Protein AF-A0A819YX56-F1 (afdb_monomer_lite)

Structure (mmCIF, N/CA/C/O backbone):
data_AF-A0A819YX56-F1
#
_entry.id   AF-A0A819YX56-F1
#
loop_
_atom_site.group_PDB
_atom_site.id
_atom_site.type_symbol
_atom_site.label_atom_id
_atom_site.label_alt_id
_atom_site.label_comp_id
_atom_site.label_asym_id
_atom_site.label_entity_id
_atom_site.label_seq_id
_atom_site.pdbx_PDB_ins_code
_atom_site.Cartn_x
_atom_site.Cartn_y
_atom_site.Cartn_z
_atom_site.occupancy
_atom_site.B_iso_or_equiv
_atom_site.auth_seq_id
_atom_site.auth_comp_id
_atom_site.auth_asym_id
_atom_site.auth_atom_id
_atom_site.pdbx_PDB_model_num
ATOM 1 N N . MET A 1 1 ? 33.544 -3.268 -7.991 1.00 53.06 1 MET A N 1
ATOM 2 C CA . MET A 1 1 ? 34.161 -1.956 -7.719 1.00 53.06 1 MET A CA 1
ATOM 3 C C . MET A 1 1 ? 33.112 -0.906 -8.062 1.00 53.06 1 MET A C 1
ATOM 5 O O . MET A 1 1 ? 32.579 -0.983 -9.159 1.00 53.06 1 MET A O 1
ATOM 9 N N . PRO A 1 2 ? 32.737 0.001 -7.146 1.00 63.81 2 PRO A N 1
ATOM 10 C CA . PRO A 1 2 ? 31.622 0.946 -7.336 1.00 63.81 2 PRO A CA 1
ATOM 11 C C . PRO A 1 2 ? 31.735 1.817 -8.598 1.00 63.81 2 PRO A C 1
ATOM 13 O O . PRO A 1 2 ? 30.728 2.205 -9.172 1.00 63.81 2 PRO A O 1
ATOM 16 N N . HIS A 1 3 ? 32.962 2.059 -9.058 1.00 61.06 3 HIS A N 1
ATOM 17 C CA . HIS A 1 3 ? 33.250 2.913 -10.207 1.00 61.06 3 HIS A CA 1
ATOM 18 C C . HIS A 1 3 ? 32.847 2.307 -11.563 1.00 61.06 3 HIS A C 1
ATOM 20 O O . HIS A 1 3 ? 32.514 3.035 -12.494 1.00 61.06 3 HIS A O 1
ATOM 26 N N . ASP A 1 4 ? 32.836 0.976 -11.674 1.00 61.38 4 ASP A N 1
ATOM 27 C CA . ASP A 1 4 ? 32.387 0.294 -12.894 1.00 61.38 4 ASP A CA 1
ATOM 28 C C . ASP A 1 4 ? 30.856 0.380 -13.023 1.00 61.38 4 ASP A C 1
ATOM 30 O O . ASP A 1 4 ? 30.338 0.622 -14.108 1.00 61.38 4 ASP A O 1
ATOM 34 N N . LEU A 1 5 ? 30.140 0.311 -11.891 1.00 60.28 5 LEU A N 1
ATOM 35 C CA . LEU A 1 5 ? 28.686 0.514 -11.822 1.00 60.28 5 LEU A CA 1
ATOM 36 C C . LEU A 1 5 ? 28.284 1.962 -12.151 1.00 60.28 5 LEU A C 1
ATOM 38 O O . LEU A 1 5 ? 27.252 2.182 -12.776 1.00 60.28 5 LEU A O 1
ATOM 42 N N . GLU A 1 6 ? 29.093 2.953 -11.761 1.00 59.72 6 GLU A N 1
ATOM 43 C CA . GLU A 1 6 ? 28.846 4.363 -12.101 1.00 59.72 6 GLU A CA 1
ATOM 44 C C . GLU A 1 6 ? 28.942 4.639 -13.607 1.00 59.72 6 GLU A C 1
ATOM 46 O O . GLU A 1 6 ? 28.214 5.489 -14.121 1.00 59.72 6 GLU A O 1
ATOM 51 N N . ASN A 1 7 ? 29.831 3.948 -14.327 1.00 60.75 7 ASN A N 1
ATOM 52 C CA . ASN A 1 7 ? 29.976 4.139 -15.771 1.00 60.75 7 ASN A CA 1
ATOM 53 C C . ASN A 1 7 ? 28.809 3.528 -16.559 1.00 60.75 7 ASN A C 1
ATOM 55 O O . ASN A 1 7 ? 28.353 4.159 -17.512 1.00 60.75 7 ASN A O 1
ATOM 59 N N . ASP A 1 8 ? 28.278 2.383 -16.122 1.00 58.34 8 ASP A N 1
ATOM 60 C CA . ASP A 1 8 ? 27.116 1.724 -16.740 1.00 58.34 8 ASP A CA 1
ATOM 61 C C . ASP A 1 8 ? 25.806 2.516 -16.573 1.00 58.34 8 ASP A C 1
ATOM 63 O O . ASP A 1 8 ? 24.861 2.328 -17.335 1.00 58.34 8 ASP A O 1
ATOM 67 N N . MET A 1 9 ? 25.738 3.432 -15.601 1.00 61.34 9 MET A N 1
ATOM 68 C CA . MET A 1 9 ? 24.550 4.254 -15.330 1.00 61.34 9 MET A CA 1
ATOM 69 C C . MET A 1 9 ? 24.555 5.627 -16.023 1.00 61.34 9 MET A C 1
ATOM 71 O O . MET A 1 9 ? 23.601 6.389 -15.860 1.00 61.34 9 MET A O 1
ATOM 75 N N . LYS A 1 10 ? 25.611 5.983 -16.771 1.00 66.81 10 LYS A N 1
ATOM 76 C CA . LYS A 1 10 ? 25.714 7.298 -17.438 1.00 66.81 10 LYS A CA 1
ATOM 77 C C . LYS A 1 10 ? 24.728 7.478 -18.586 1.00 66.81 10 LYS A C 1
ATOM 79 O O . LYS A 1 10 ? 24.322 8.607 -18.850 1.00 66.81 10 LYS A O 1
ATOM 84 N N . GLU A 1 11 ? 24.341 6.391 -19.243 1.00 67.75 11 GLU A N 1
ATOM 85 C CA . GLU A 1 11 ? 23.351 6.415 -20.313 1.00 67.75 11 GLU A CA 1
ATOM 86 C C . GLU A 1 11 ? 22.246 5.396 -20.034 1.00 67.75 11 GLU A C 1
ATOM 88 O O . GLU A 1 11 ? 22.532 4.285 -19.579 1.00 67.75 11 GLU A O 1
ATOM 93 N N . PRO A 1 12 ? 20.971 5.752 -20.271 1.00 68.75 12 PRO A N 1
ATOM 94 C CA . PRO A 1 12 ? 19.888 4.802 -20.112 1.00 68.75 12 PRO A CA 1
ATOM 95 C C . PRO A 1 12 ? 20.074 3.641 -21.101 1.00 68.75 12 PRO A C 1
ATOM 97 O O . PRO A 1 12 ? 20.469 3.867 -22.249 1.00 68.75 12 PRO A O 1
ATOM 100 N N . PRO A 1 13 ? 19.772 2.398 -20.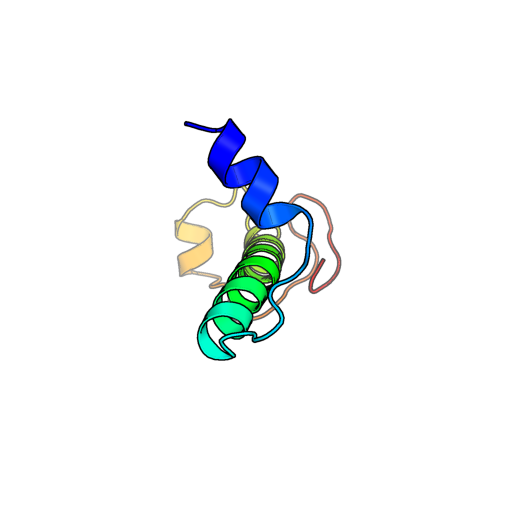692 1.00 72.00 13 PRO A N 1
ATOM 101 C CA . PRO A 1 13 ? 19.870 1.256 -21.584 1.00 72.00 13 PRO A CA 1
ATOM 102 C C . PRO A 1 13 ? 18.974 1.466 -22.810 1.00 72.00 13 PRO A C 1
ATOM 104 O O . PRO A 1 13 ? 17.822 1.885 -22.702 1.00 72.00 13 PRO A O 1
ATOM 107 N N . THR A 1 14 ? 19.507 1.156 -23.991 1.00 76.44 14 THR A N 1
ATOM 108 C CA . THR A 1 14 ? 18.805 1.313 -25.277 1.00 76.44 14 THR A CA 1
ATOM 109 C C . THR A 1 14 ? 17.667 0.309 -25.466 1.00 76.44 14 THR A C 1
ATOM 111 O O . THR A 1 14 ? 16.805 0.500 -26.322 1.00 76.44 14 THR A O 1
ATOM 114 N N . LEU A 1 15 ? 17.654 -0.753 -24.658 1.00 79.25 15 LEU A N 1
ATOM 115 C CA . LEU A 1 15 ? 16.602 -1.756 -24.582 1.00 79.25 15 LEU A CA 1
ATOM 116 C C . LEU A 1 15 ? 16.223 -1.957 -23.118 1.00 79.25 15 LEU A C 1
ATOM 118 O O . LEU A 1 15 ? 17.076 -2.241 -22.278 1.00 79.25 15 LEU A O 1
ATOM 122 N N . ILE A 1 16 ? 14.934 -1.832 -22.826 1.00 85.19 16 ILE A N 1
ATOM 123 C CA . ILE A 1 16 ? 14.376 -2.057 -21.497 1.00 85.19 16 ILE A CA 1
ATOM 124 C C . ILE A 1 16 ? 13.750 -3.457 -21.482 1.00 85.19 16 ILE A C 1
ATOM 126 O O . ILE A 1 16 ? 12.917 -3.770 -22.331 1.00 85.19 16 ILE A O 1
ATOM 130 N N . ASP A 1 17 ? 14.134 -4.313 -20.527 1.00 91.88 17 ASP A N 1
ATOM 131 C CA . ASP A 1 17 ? 13.341 -5.517 -20.236 1.00 91.88 17 ASP A CA 1
ATOM 132 C C . ASP A 1 17 ? 12.082 -5.068 -19.489 1.00 91.88 17 ASP A C 1
ATOM 134 O O . ASP A 1 17 ? 12.144 -4.673 -18.322 1.00 91.88 17 ASP A O 1
ATOM 138 N N . GLU A 1 18 ? 10.939 -5.131 -20.169 1.00 94.50 18 GLU A N 1
ATOM 139 C CA . GLU A 1 18 ? 9.630 -4.737 -19.636 1.00 94.50 18 GLU A CA 1
ATOM 140 C C . GLU A 1 18 ? 9.301 -5.416 -18.297 1.00 94.50 18 GLU A C 1
ATOM 142 O O . GLU A 1 18 ? 8.667 -4.817 -17.435 1.00 94.50 18 GLU A O 1
ATOM 147 N N . ARG A 1 19 ? 9.784 -6.643 -18.052 1.00 96.25 19 ARG A N 1
ATOM 148 C CA . ARG A 1 19 ? 9.553 -7.344 -16.774 1.00 96.25 19 ARG A CA 1
ATOM 149 C C . ARG A 1 19 ? 10.403 -6.774 -15.647 1.00 96.25 19 ARG A C 1
ATOM 151 O O . ARG A 1 19 ? 10.005 -6.846 -14.486 1.00 96.25 19 ARG A O 1
ATOM 158 N N . ILE A 1 20 ? 11.598 -6.271 -15.959 1.00 93.81 20 ILE A N 1
ATOM 159 C CA . ILE A 1 20 ? 12.443 -5.583 -14.978 1.00 93.81 20 ILE A CA 1
ATOM 160 C C . ILE A 1 20 ? 11.834 -4.215 -14.673 1.00 93.81 20 ILE A C 1
ATOM 162 O O . ILE A 1 20 ? 11.716 -3.863 -13.499 1.00 93.81 20 ILE A O 1
ATOM 166 N N . LEU A 1 21 ? 11.394 -3.484 -15.701 1.00 94.06 21 LEU A N 1
ATOM 167 C CA . LEU A 1 21 ? 10.721 -2.199 -15.528 1.00 94.06 21 LEU A CA 1
ATOM 168 C C . LEU A 1 21 ? 9.461 -2.333 -14.663 1.00 94.06 21 LEU A C 1
ATOM 170 O O . LEU A 1 21 ? 9.330 -1.599 -13.684 1.00 94.06 21 LEU A O 1
ATOM 174 N N . ASP A 1 22 ? 8.599 -3.308 -14.961 1.00 97.25 22 ASP A N 1
ATOM 175 C CA . ASP A 1 22 ? 7.384 -3.598 -14.191 1.00 97.25 22 ASP A CA 1
ATOM 176 C C . ASP A 1 22 ? 7.694 -3.864 -12.710 1.00 97.25 22 ASP A C 1
ATOM 178 O O . ASP A 1 22 ? 7.061 -3.301 -11.819 1.00 97.25 22 ASP A O 1
ATOM 182 N N . ARG A 1 23 ? 8.748 -4.636 -12.414 1.00 97.12 23 ARG A N 1
ATOM 183 C CA . ARG A 1 23 ? 9.179 -4.891 -11.029 1.00 97.12 23 ARG A CA 1
ATOM 184 C C . ARG A 1 23 ? 9.688 -3.639 -10.329 1.00 97.12 23 ARG A C 1
ATOM 186 O O . ARG A 1 23 ? 9.379 -3.439 -9.155 1.00 97.12 23 ARG A O 1
ATOM 193 N N . ILE A 1 24 ? 10.465 -2.807 -11.021 1.00 96.56 24 ILE A N 1
ATOM 194 C CA . ILE A 1 24 ? 10.982 -1.554 -10.460 1.00 96.56 24 ILE A CA 1
ATOM 195 C C . ILE A 1 24 ? 9.813 -0.620 -10.143 1.00 96.56 24 ILE A C 1
ATOM 197 O O . ILE A 1 24 ? 9.679 -0.174 -9.003 1.00 96.56 24 ILE A O 1
ATOM 201 N N . GLN A 1 25 ? 8.922 -0.389 -11.105 1.00 97.31 25 GLN A N 1
ATOM 202 C CA . GLN A 1 25 ? 7.740 0.449 -10.913 1.00 97.31 25 GLN A CA 1
ATOM 203 C C . GLN A 1 25 ? 6.835 -0.105 -9.810 1.00 97.31 25 GLN A C 1
ATOM 205 O O . GLN A 1 25 ? 6.478 0.624 -8.886 1.00 97.31 25 GLN A O 1
ATOM 210 N N . GLY A 1 26 ? 6.536 -1.404 -9.852 1.00 98.25 26 GLY A N 1
ATOM 211 C CA . GLY A 1 26 ? 5.728 -2.091 -8.852 1.00 98.25 26 GLY A CA 1
ATOM 212 C C . GLY A 1 26 ? 6.323 -2.012 -7.447 1.00 98.25 26 GLY A C 1
ATOM 213 O O . GLY A 1 26 ? 5.575 -1.866 -6.487 1.00 98.25 26 GLY A O 1
ATOM 214 N N . SER A 1 27 ? 7.651 -2.034 -7.300 1.00 98.31 27 SER A N 1
ATOM 215 C CA . SER A 1 27 ? 8.300 -1.881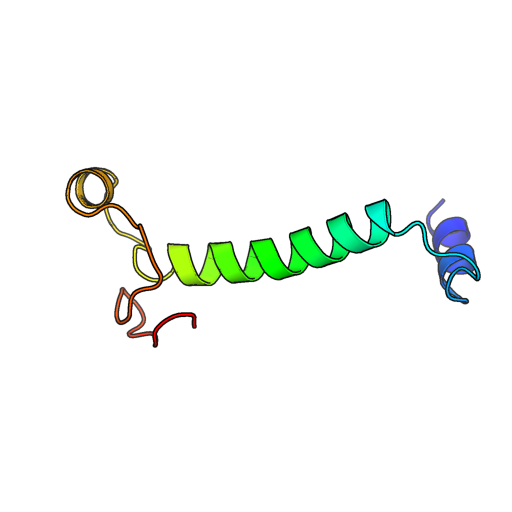 -5.991 1.00 98.31 27 SER A CA 1
ATOM 216 C C . SER A 1 27 ? 8.155 -0.472 -5.416 1.00 98.31 27 SER A C 1
ATOM 218 O O . SER A 1 27 ? 7.818 -0.325 -4.243 1.00 98.31 27 SER A O 1
ATOM 220 N N . ILE A 1 28 ? 8.340 0.563 -6.240 1.00 98.44 28 ILE A N 1
ATOM 221 C CA . ILE A 1 28 ? 8.229 1.962 -5.811 1.00 98.44 28 ILE A CA 1
ATOM 222 C C . ILE A 1 28 ? 6.768 2.294 -5.492 1.00 98.44 28 ILE A C 1
ATOM 224 O O . ILE A 1 28 ? 6.467 2.847 -4.435 1.00 98.44 28 ILE A O 1
ATOM 228 N N . ILE A 1 29 ? 5.850 1.912 -6.381 1.00 98.31 29 ILE A N 1
ATOM 229 C CA . ILE A 1 29 ? 4.413 2.132 -6.196 1.00 98.31 29 ILE A CA 1
ATOM 230 C C . ILE A 1 29 ? 3.902 1.303 -5.012 1.00 98.31 29 ILE A C 1
ATOM 232 O O . ILE A 1 29 ? 3.188 1.820 -4.158 1.00 98.31 29 ILE A O 1
ATOM 236 N N . GLY A 1 30 ? 4.295 0.032 -4.921 1.00 98.12 30 GLY A N 1
ATOM 237 C CA . GLY A 1 30 ? 3.903 -0.872 -3.843 1.00 98.12 30 GLY A CA 1
ATOM 238 C C . GLY A 1 30 ? 4.390 -0.411 -2.472 1.00 98.12 30 GLY A C 1
ATOM 239 O O . GLY A 1 30 ? 3.651 -0.535 -1.500 1.00 98.12 30 GLY A O 1
ATOM 240 N N . MET A 1 31 ? 5.586 0.181 -2.395 1.00 98.31 31 MET A N 1
ATOM 241 C CA . MET A 1 31 ? 6.085 0.820 -1.176 1.00 98.31 31 MET A CA 1
ATOM 242 C C . MET A 1 31 ? 5.161 1.959 -0.730 1.00 98.31 31 MET A C 1
ATOM 244 O O . MET A 1 31 ? 4.732 1.967 0.420 1.00 98.31 31 MET A O 1
ATOM 248 N N . ALA A 1 32 ? 4.805 2.875 -1.637 1.00 97.88 32 ALA A N 1
ATOM 249 C CA . ALA A 1 32 ? 3.900 3.983 -1.324 1.00 97.88 32 ALA A CA 1
ATOM 250 C C . ALA A 1 32 ? 2.489 3.498 -0.936 1.00 97.88 32 ALA A C 1
ATOM 252 O O . ALA A 1 32 ? 1.888 4.017 0.000 1.00 97.88 32 ALA A O 1
ATOM 253 N N . ILE A 1 33 ? 1.974 2.460 -1.607 1.00 97.81 33 ILE A N 1
ATOM 254 C CA . ILE A 1 33 ? 0.693 1.831 -1.248 1.00 97.81 33 ILE A CA 1
ATOM 255 C C . ILE A 1 33 ? 0.762 1.212 0.154 1.00 97.81 33 ILE A C 1
ATOM 257 O O . ILE A 1 33 ? -0.169 1.372 0.942 1.00 97.81 33 ILE A O 1
ATOM 261 N N . GLY A 1 34 ? 1.849 0.502 0.468 1.00 96.69 34 GLY A N 1
ATOM 262 C CA . GLY A 1 34 ? 2.052 -0.124 1.772 1.00 96.69 34 GLY A CA 1
ATOM 263 C C . GLY A 1 34 ? 2.102 0.896 2.909 1.00 96.69 34 GLY A C 1
ATOM 264 O O . GLY A 1 34 ? 1.478 0.672 3.946 1.00 96.69 34 GLY A O 1
ATOM 265 N N . ASP A 1 35 ? 2.779 2.022 2.687 1.00 97.12 35 ASP A N 1
ATOM 266 C CA . ASP A 1 35 ? 2.840 3.141 3.630 1.00 97.12 35 ASP A CA 1
ATOM 267 C C . ASP A 1 35 ? 1.447 3.738 3.893 1.00 97.12 35 ASP A C 1
ATOM 269 O O . ASP A 1 35 ? 0.971 3.711 5.028 1.00 97.12 35 ASP A O 1
ATOM 273 N N . ALA A 1 36 ? 0.721 4.136 2.841 1.00 96.31 36 ALA A N 1
ATOM 274 C CA . ALA A 1 36 ? -0.618 4.722 2.963 1.00 96.31 36 ALA A CA 1
ATOM 275 C C . ALA A 1 36 ? -1.647 3.770 3.619 1.00 96.31 36 ALA A C 1
ATOM 277 O O . ALA A 1 36 ? -2.543 4.205 4.352 1.00 96.31 36 ALA A O 1
ATOM 278 N N . LEU A 1 37 ? -1.534 2.452 3.397 1.00 96.38 37 LEU A N 1
ATOM 279 C CA . LEU A 1 37 ? -2.357 1.453 4.095 1.00 96.38 37 LEU A CA 1
ATOM 280 C C . LEU A 1 37 ? -1.971 1.314 5.576 1.00 96.38 37 LEU A C 1
ATOM 282 O O . LEU A 1 37 ? 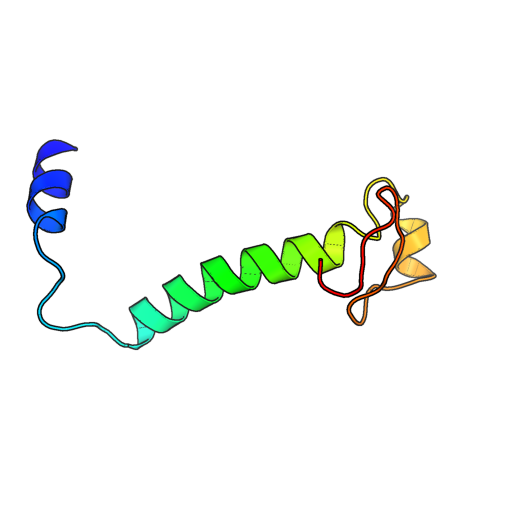-2.849 1.178 6.431 1.00 96.38 37 LEU A O 1
ATOM 286 N N . GLY A 1 38 ? -0.673 1.328 5.885 1.00 95.19 38 GLY A N 1
ATOM 287 C CA . GLY A 1 38 ? -0.142 1.093 7.228 1.00 95.19 38 GLY A CA 1
ATOM 288 C C . GLY A 1 38 ? -0.254 2.293 8.171 1.00 95.19 38 GLY A C 1
ATOM 289 O O . GLY A 1 38 ? -0.559 2.112 9.350 1.00 95.19 38 GLY A O 1
ATOM 290 N N . ALA A 1 39 ? -0.073 3.514 7.663 1.00 95.81 39 ALA A N 1
ATOM 291 C CA . ALA A 1 39 ? -0.010 4.741 8.462 1.00 95.81 39 ALA A CA 1
ATOM 292 C C . ALA A 1 39 ? -1.273 4.980 9.313 1.00 95.81 39 ALA A C 1
ATOM 294 O O . ALA A 1 39 ? -1.215 5.476 10.440 1.00 95.81 39 ALA A O 1
ATOM 295 N N . HIS A 1 40 ? -2.437 4.556 8.816 1.00 94.44 40 HIS A N 1
ATOM 296 C CA . HIS A 1 40 ? -3.722 4.700 9.506 1.00 94.44 40 HIS A CA 1
ATOM 297 C C . HIS A 1 40 ? -3.828 3.868 10.788 1.00 94.44 40 HIS A C 1
ATOM 299 O O . HIS A 1 40 ? -4.547 4.234 11.724 1.00 94.44 40 HIS A O 1
ATOM 305 N N . VAL A 1 41 ? -3.104 2.754 10.838 1.00 95.38 41 VAL A N 1
ATOM 306 C CA . VAL A 1 41 ? -3.095 1.819 11.966 1.00 95.38 41 VAL A CA 1
ATOM 307 C C . VAL A 1 41 ? -1.769 1.830 12.722 1.00 95.38 41 VAL A C 1
ATOM 309 O O . VAL A 1 41 ? -1.535 0.978 13.581 1.00 95.38 41 VAL A O 1
ATOM 312 N N . GLU A 1 42 ? -0.907 2.806 12.441 1.00 96.44 42 GLU A N 1
ATOM 313 C CA . GLU A 1 42 ? 0.364 2.959 13.132 1.00 96.44 42 GLU A CA 1
ATOM 314 C C . GLU A 1 42 ? 0.146 3.124 14.643 1.00 96.44 42 GLU A C 1
ATOM 316 O O . GLU A 1 42 ? -0.778 3.808 15.093 1.00 96.44 42 GLU A O 1
ATOM 321 N N . PHE A 1 43 ? 0.989 2.452 15.430 1.00 96.88 43 PHE A N 1
ATOM 322 C CA . PHE A 1 43 ? 0.918 2.377 16.896 1.00 96.88 43 PHE A CA 1
ATOM 323 C C . PHE A 1 43 ? -0.344 1.709 17.472 1.00 96.88 43 PHE A C 1
ATOM 325 O O . PHE A 1 43 ? -0.563 1.746 18.686 1.00 96.88 43 PHE A O 1
ATOM 332 N N . ARG A 1 44 ? -1.168 1.045 16.650 1.00 95.88 44 ARG A N 1
ATOM 333 C CA . ARG A 1 44 ? -2.268 0.206 17.146 1.00 95.88 44 ARG A CA 1
ATOM 334 C C . ARG A 1 44 ? -1.755 -1.168 17.593 1.00 95.88 44 ARG A C 1
ATOM 336 O O . ARG A 1 44 ? -0.874 -1.740 16.948 1.00 95.88 44 ARG A O 1
ATOM 343 N N . PRO A 1 45 ? -2.311 -1.744 18.674 1.00 97.25 45 PRO A N 1
ATOM 344 C CA . PRO A 1 45 ? -1.961 -3.099 19.084 1.00 97.25 45 PRO A CA 1
ATOM 345 C C . PRO A 1 45 ? -2.441 -4.114 18.042 1.00 97.25 45 PRO A C 1
ATOM 347 O O . PRO A 1 45 ? -3.444 -3.899 17.362 1.00 97.25 45 PRO A O 1
ATOM 350 N N . ARG A 1 46 ? -1.780 -5.273 17.950 1.00 97.00 46 ARG A N 1
ATOM 351 C CA . ARG A 1 46 ? -2.136 -6.314 16.970 1.00 97.00 46 ARG A CA 1
ATOM 352 C C . ARG A 1 46 ? -3.601 -6.759 17.072 1.00 97.00 46 ARG A C 1
ATOM 354 O O . ARG A 1 46 ? -4.206 -7.045 16.046 1.00 97.00 46 ARG A O 1
ATOM 361 N N . GLN A 1 47 ? -4.171 -6.793 18.276 1.00 98.12 47 GLN A N 1
ATOM 362 C CA . GLN A 1 47 ? -5.572 -7.148 18.526 1.00 98.12 47 GLN A CA 1
ATOM 363 C C . GLN A 1 47 ? -6.541 -6.211 17.795 1.00 98.12 47 GLN A C 1
ATOM 365 O O . GLN A 1 47 ? -7.540 -6.681 17.260 1.00 98.12 47 GLN A O 1
ATOM 370 N N . PHE A 1 48 ? -6.204 -4.921 17.687 1.00 96.69 48 PHE A N 1
ATOM 371 C CA . PHE A 1 48 ? -7.001 -3.957 16.930 1.00 96.69 48 PHE A CA 1
ATOM 372 C C . PHE A 1 48 ? -7.112 -4.363 15.457 1.00 96.69 48 PHE A C 1
ATOM 374 O O . PHE A 1 48 ? -8.187 -4.283 14.889 1.00 96.69 48 PHE A O 1
ATOM 381 N N . LEU A 1 49 ? -6.036 -4.870 14.849 1.00 96.12 49 LEU A N 1
ATOM 382 C CA . LEU A 1 49 ? -6.039 -5.309 13.446 1.00 96.12 49 LEU A CA 1
ATOM 383 C C . LEU A 1 49 ? -6.790 -6.623 13.213 1.00 96.12 49 LEU A C 1
ATOM 385 O O . LEU A 1 49 ? -7.160 -6.921 12.081 1.00 96.12 49 LEU A O 1
ATOM 389 N N . VAL A 1 50 ? -6.974 -7.431 14.259 1.00 97.25 50 VAL A N 1
ATOM 390 C CA . VAL A 1 50 ? -7.796 -8.647 14.187 1.00 97.25 50 VAL A CA 1
ATOM 391 C C . VAL A 1 50 ? -9.277 -8.275 14.171 1.00 97.25 50 VAL A C 1
ATOM 393 O O . VAL A 1 50 ? -10.040 -8.860 13.410 1.00 97.25 50 VAL A O 1
ATOM 396 N N . GLU A 1 51 ? -9.671 -7.296 14.987 1.00 97.69 51 GLU A N 1
ATOM 397 C CA . GLU A 1 51 ? -11.052 -6.806 15.068 1.00 97.69 51 GLU A CA 1
ATOM 398 C C . GLU A 1 51 ? -11.407 -5.867 13.900 1.00 97.69 51 GLU A C 1
ATOM 400 O O . GLU A 1 51 ? -12.503 -5.942 13.350 1.00 97.69 51 GLU A O 1
ATOM 405 N N . TYR A 1 52 ? -10.452 -5.036 13.473 1.00 95.12 52 TYR A N 1
ATOM 406 C CA . TYR A 1 52 ? -10.593 -4.017 12.430 1.00 95.12 52 TYR A CA 1
ATOM 407 C C . TYR A 1 52 ? -9.510 -4.191 11.348 1.00 95.12 52 TYR A C 1
ATOM 409 O O . TYR A 1 52 ? -8.540 -3.427 11.299 1.00 95.12 52 TYR A O 1
ATOM 417 N N . PRO A 1 53 ? -9.627 -5.209 10.478 1.00 95.69 53 PRO A N 1
ATOM 418 C CA . PRO A 1 53 ? -8.635 -5.463 9.440 1.00 95.69 53 PRO A CA 1
ATOM 419 C C . PRO A 1 53 ? -8.588 -4.335 8.401 1.00 95.69 53 PRO A C 1
ATOM 421 O O . PRO A 1 53 ? -9.617 -3.823 7.950 1.00 95.69 53 PRO A O 1
ATOM 424 N N . VAL A 1 54 ? -7.375 -3.991 7.960 1.00 95.62 54 VAL A N 1
ATOM 425 C CA . VAL A 1 54 ? -7.162 -3.064 6.841 1.00 95.62 54 VAL A CA 1
ATOM 426 C C . VAL A 1 54 ? -7.505 -3.790 5.540 1.00 95.62 54 VAL A C 1
ATOM 428 O O . VAL A 1 54 ? -6.818 -4.729 5.146 1.00 95.62 54 VAL A O 1
ATOM 431 N N . THR A 1 55 ? -8.593 -3.374 4.897 1.00 96.06 55 THR A N 1
ATOM 432 C CA . THR A 1 55 ? -9.123 -3.986 3.661 1.00 96.06 55 THR A CA 1
ATOM 433 C C . THR A 1 55 ? -9.209 -3.007 2.488 1.00 96.06 55 THR A C 1
ATOM 435 O O . THR A 1 55 ? -9.379 -3.434 1.351 1.00 96.06 55 THR A O 1
ATOM 438 N N . ASP A 1 56 ? -9.066 -1.709 2.756 1.00 96.44 56 ASP A N 1
ATOM 439 C CA . ASP A 1 56 ? -9.052 -0.613 1.785 1.00 96.44 56 ASP A CA 1
ATOM 440 C C . ASP A 1 56 ? -8.314 0.581 2.421 1.00 96.44 56 ASP A C 1
ATOM 442 O O . ASP A 1 56 ? -8.042 0.580 3.627 1.00 96.44 56 ASP A O 1
ATOM 446 N N .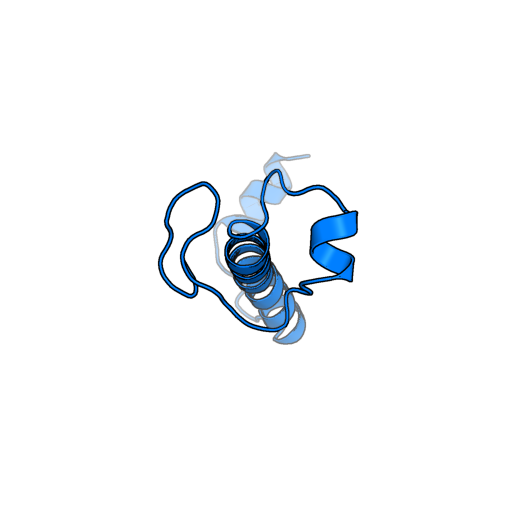 PHE A 1 57 ? -8.021 1.619 1.641 1.00 96.62 57 PHE A N 1
ATOM 447 C CA . PHE A 1 57 ? -7.543 2.884 2.178 1.00 96.62 57 PHE A CA 1
ATOM 448 C C . PHE A 1 57 ? -8.591 3.507 3.107 1.00 96.62 57 PHE A C 1
ATOM 450 O O . PHE A 1 57 ? -9.791 3.556 2.809 1.00 96.62 57 PHE A O 1
ATOM 457 N N . GLN A 1 58 ? -8.119 4.041 4.225 1.00 93.75 58 GLN A N 1
ATOM 458 C CA . GLN A 1 58 ? -8.937 4.697 5.243 1.00 93.75 58 GLN A CA 1
ATOM 459 C C . GLN A 1 58 ? -8.482 6.146 5.401 1.00 93.75 58 GLN A C 1
ATOM 461 O O . GLN A 1 58 ? -7.482 6.525 4.815 1.00 93.75 58 GLN A O 1
ATOM 466 N N . ALA A 1 59 ? -9.243 6.962 6.126 1.00 93.44 59 ALA A N 1
ATOM 467 C CA . ALA A 1 59 ? -8.821 8.297 6.548 1.00 93.44 59 ALA A CA 1
ATOM 468 C C . ALA A 1 59 ? -8.666 8.318 8.078 1.00 93.44 59 ALA A C 1
ATOM 470 O O . ALA A 1 59 ? -9.237 7.475 8.773 1.00 93.44 59 ALA A O 1
ATOM 471 N N . GLY A 1 60 ? -7.936 9.294 8.616 1.00 93.31 60 GLY A N 1
ATOM 472 C CA . GLY A 1 60 ? -7.712 9.456 10.051 1.00 93.31 60 GLY A CA 1
ATOM 473 C C . GLY A 1 60 ? -6.398 8.830 10.522 1.00 93.31 60 GLY A C 1
ATOM 474 O O . GLY A 1 60 ? -5.326 9.194 10.047 1.00 93.31 60 GLY A O 1
ATOM 475 N N . GLY A 1 61 ? -6.471 7.925 11.500 1.00 91.06 61 GLY A N 1
ATOM 476 C CA . GLY A 1 61 ? -5.286 7.338 12.134 1.00 91.06 61 GLY A CA 1
ATOM 477 C C . GLY A 1 61 ? -4.543 8.304 13.058 1.00 91.06 61 GLY A C 1
ATOM 478 O O . GLY A 1 61 ? -5.057 9.365 13.415 1.00 91.06 61 GLY A O 1
ATOM 479 N N . THR A 1 62 ? -3.332 7.923 13.458 1.00 93.38 62 THR A N 1
ATOM 480 C CA . THR A 1 62 ? -2.494 8.688 14.401 1.00 93.38 62 THR A CA 1
ATOM 481 C C . THR A 1 62 ? -2.206 10.109 13.911 1.00 93.38 62 THR A C 1
ATOM 483 O O . THR A 1 62 ? -2.137 11.038 14.712 1.00 93.38 62 THR A O 1
ATOM 486 N N . TRP A 1 63 ? -2.109 10.287 12.593 1.00 93.38 63 TRP A N 1
ATOM 487 C CA . TRP A 1 63 ? -1.702 11.544 11.965 1.00 93.38 63 TRP A CA 1
ATOM 488 C C . TRP A 1 63 ? -2.852 12.319 11.305 1.00 93.38 63 TRP A C 1
ATOM 490 O O . TRP A 1 63 ? -2.624 13.397 10.765 1.00 93.38 63 TRP A O 1
ATOM 500 N N . GLY A 1 64 ? -4.086 11.801 11.337 1.00 93.00 64 GLY A N 1
ATOM 501 C CA . GLY A 1 64 ? -5.243 12.473 10.732 1.00 93.00 64 GLY A CA 1
ATOM 502 C C . GLY A 1 64 ? -5.178 12.580 9.201 1.00 93.00 64 GLY A C 1
ATOM 503 O O . GLY A 1 64 ? -5.570 13.606 8.644 1.00 93.00 64 GLY A O 1
ATOM 504 N N . LEU A 1 65 ? -4.668 11.549 8.521 1.00 95.56 65 LEU A N 1
ATOM 505 C CA . LEU A 1 65 ? -4.422 11.546 7.076 1.00 95.56 65 LEU A CA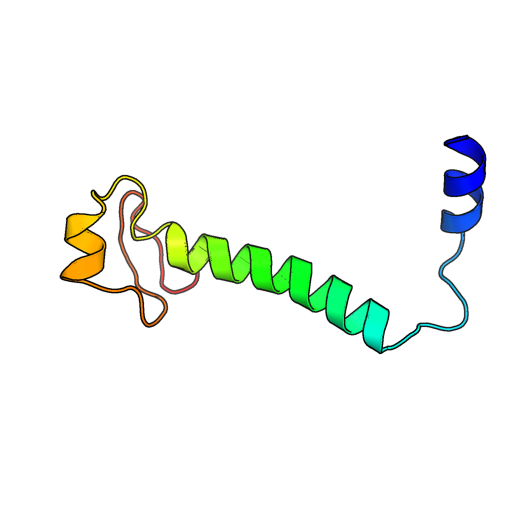 1
ATOM 506 C C . LEU A 1 65 ? -5.712 11.451 6.250 1.00 95.56 65 LEU A C 1
ATOM 508 O O . LEU A 1 65 ? -6.768 11.018 6.723 1.00 95.56 65 LEU A O 1
ATOM 5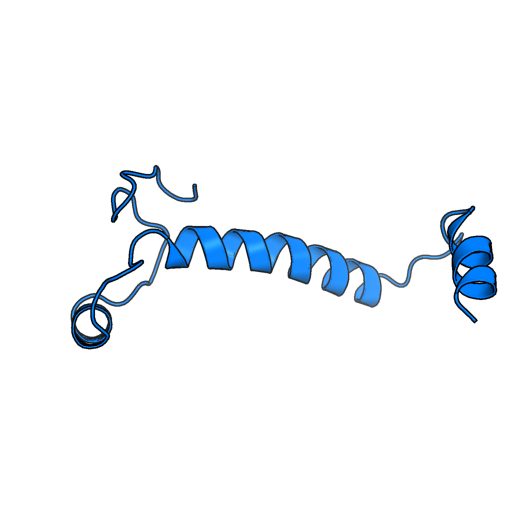12 N N . LYS A 1 66 ? -5.626 11.865 4.982 1.00 95.94 66 LYS A N 1
ATOM 513 C CA . LYS A 1 66 ? -6.678 11.623 3.987 1.00 95.94 66 LYS A CA 1
ATOM 514 C C . LYS A 1 66 ? -6.574 10.198 3.445 1.00 95.94 66 LYS A C 1
ATOM 516 O O . LYS A 1 66 ? -5.526 9.568 3.509 1.00 95.94 66 LYS A O 1
ATOM 521 N N . LYS A 1 67 ? -7.657 9.726 2.823 1.00 94.69 67 LYS A N 1
ATOM 522 C CA . LYS A 1 67 ? -7.681 8.417 2.165 1.00 94.69 67 LYS A CA 1
ATOM 523 C C . LYS A 1 67 ? -6.612 8.322 1.071 1.00 94.69 67 LYS A C 1
ATOM 525 O O . LYS A 1 67 ? -6.674 9.074 0.102 1.00 94.69 67 LYS A O 1
ATOM 530 N N . GLY A 1 68 ? -5.684 7.376 1.234 1.00 91.81 68 GLY A N 1
ATOM 531 C CA . GLY A 1 68 ? -4.593 7.095 0.290 1.00 91.81 68 GLY A CA 1
ATOM 532 C C . GLY A 1 68 ? -3.382 8.024 0.406 1.00 91.81 68 GLY A C 1
ATOM 533 O O . GLY A 1 68 ? -2.559 8.037 -0.506 1.00 91.81 68 GLY A O 1
ATOM 534 N N . GLN A 1 69 ? -3.312 8.816 1.478 1.00 88.75 69 GLN A N 1
ATOM 535 C CA . GLN A 1 69 ? -2.188 9.695 1.784 1.00 88.75 69 GLN A CA 1
ATOM 536 C C . GLN A 1 69 ? -1.224 9.038 2.769 1.00 88.75 69 GLN A C 1
ATOM 538 O O . GLN A 1 69 ? -1.708 8.234 3.601 1.00 88.75 69 GLN A O 1
#

Secondary structure (DSSP, 8-state):
-HHHHHHHTSS--SS--HHHHHHHHHHHHHHHHHHHHHHTTTT--HHHHHHS---S--SBTTTTBPTT-

Sequence (69 aa):
MPHDLENDMKEPPTLIDERILDRIQGSIIGMAIGDALGAHVEFRPRQFLVEYPVTDFQAGGTWGLKKGQ

pLDDT: mean 88.85, std 13.3, range [53.06, 98.44]

Foldseek 3Di:
DVVVVVVVPPDDDPDDPVVVVCVVVCVVVVVLQVCQQCQQCPPPDPVCCVVPPRPAFDAQHPVRHDGSD

InterPro domains:
  IPR036705 ADP-ribosylation/Crystallin J1 superfamily [G3DSA:1.10.4080.10] (15-69)
  IPR036705 ADP-ribosylation/Crystallin J1 superfamily [SSF101478] (20-69)

Organism: NCBI:txid392033

Radius of gyration: 18.8 Å; chains: 1; bounding box: 45×21×44 Å